Protein AF-A0A842LP01-F1 (afdb_monomer_lite)

Foldseek 3Di:
DFDWDAAPPPRDIDTPPAPQKDWDWDQDPPGIDIHTHHNVVSVVDDDD

pLDDT: mean 89.18, std 9.13, range [55.41, 95.5]

Radius of gyration: 11.42 Å; chains: 1; bounding box: 19×36×28 Å

Sequence (48 aa):
MKLKKKCRICGREFDKSEIGRLRILRKEKKGESVIWICAECSKRIKIH

Secondary structure (DSSP, 8-state):
---EEE-TTT--EEETT-TT-EEEEEEETTEEEEEEE-HHHHTT----

Structure (mmCIF, N/CA/C/O backbone):
data_AF-A0A842LP01-F1
#
_entry.id   AF-A0A842LP01-F1
#
loop_
_atom_site.group_PDB
_atom_site.id
_atom_site.type_symbol
_atom_site.label_atom_id
_atom_site.label_alt_id
_atom_site.label_comp_id
_atom_site.label_asym_id
_atom_site.label_entity_id
_atom_site.label_seq_id
_atom_site.pdbx_PDB_ins_code
_atom_site.Cartn_x
_atom_site.Cartn_y
_atom_site.Cartn_z
_atom_site.occupancy
_atom_site.B_iso_or_equiv
_atom_site.auth_seq_id
_atom_site.auth_comp_id
_atom_site.auth_asym_id
_atom_site.auth_atom_id
_atom_site.pdbx_PDB_model_num
ATOM 1 N N . MET A 1 1 ? 6.994 -17.406 1.814 1.00 55.41 1 MET A N 1
ATOM 2 C CA . MET A 1 1 ? 5.565 -17.131 1.526 1.00 55.41 1 MET A CA 1
ATOM 3 C C . MET A 1 1 ? 5.438 -15.704 1.001 1.00 55.41 1 MET A C 1
ATOM 5 O O . MET A 1 1 ? 5.881 -14.790 1.685 1.00 55.41 1 MET A O 1
ATOM 9 N N . LYS A 1 2 ? 4.913 -15.501 -0.215 1.00 71.06 2 LYS A N 1
ATOM 10 C CA . LYS A 1 2 ? 4.703 -14.159 -0.792 1.00 71.06 2 LYS A CA 1
ATOM 11 C C . LYS A 1 2 ? 3.443 -13.539 -0.183 1.00 71.06 2 LYS A C 1
ATOM 13 O O . LYS A 1 2 ? 2.343 -14.041 -0.402 1.00 71.06 2 LYS A O 1
ATOM 18 N N . LEU A 1 3 ? 3.598 -12.505 0.648 1.00 84.50 3 LEU A N 1
ATOM 19 C CA . LEU A 1 3 ? 2.472 -11.864 1.329 1.00 84.50 3 LEU A CA 1
ATOM 20 C C . LEU A 1 3 ? 1.851 -10.828 0.385 1.00 84.50 3 LEU A C 1
ATOM 22 O O . LEU A 1 3 ? 2.433 -9.766 0.176 1.00 84.50 3 LEU A O 1
ATOM 26 N N . LYS A 1 4 ? 0.679 -11.115 -0.183 1.00 92.75 4 LYS A N 1
ATOM 27 C CA . LYS A 1 4 ? -0.005 -10.183 -1.090 1.00 92.75 4 LYS A CA 1
ATOM 28 C C . LYS A 1 4 ? -0.744 -9.084 -0.320 1.00 92.75 4 LYS A C 1
ATOM 30 O O . LYS A 1 4 ? -1.223 -9.293 0.800 1.00 92.75 4 LYS A O 1
ATOM 35 N N . LYS A 1 5 ? -0.812 -7.887 -0.904 1.00 94.50 5 LYS A N 1
ATOM 36 C CA . LYS A 1 5 ? -1.590 -6.739 -0.420 1.00 94.50 5 LYS A CA 1
ATOM 37 C C . LYS A 1 5 ? -2.414 -6.153 -1.553 1.00 94.50 5 LYS A C 1
ATOM 39 O O . LYS A 1 5 ? -2.009 -6.189 -2.707 1.00 94.50 5 LYS A O 1
ATOM 44 N N . LYS A 1 6 ? -3.570 -5.595 -1.202 1.00 95.50 6 LYS A N 1
ATOM 45 C CA . LYS A 1 6 ? -4.479 -4.955 -2.150 1.00 95.50 6 LYS A CA 1
ATOM 46 C C . LYS A 1 6 ? -4.196 -3.460 -2.220 1.00 95.50 6 LYS A C 1
ATOM 48 O O . LYS A 1 6 ? -4.137 -2.794 -1.187 1.00 95.50 6 LYS A O 1
ATOM 53 N N . CYS A 1 7 ? -4.025 -2.937 -3.428 1.00 95.38 7 CYS A N 1
ATOM 54 C CA . CYS A 1 7 ? -3.856 -1.510 -3.661 1.00 95.38 7 CYS A CA 1
ATOM 55 C C . CYS A 1 7 ? -5.166 -0.780 -3.374 1.00 95.38 7 CYS A C 1
ATOM 57 O O . CYS A 1 7 ? -6.212 -1.149 -3.905 1.00 95.38 7 CYS A O 1
ATOM 59 N N . ARG A 1 8 ? -5.115 0.285 -2.573 1.00 94.50 8 ARG A N 1
ATOM 60 C CA . ARG A 1 8 ? -6.297 1.099 -2.267 1.00 94.50 8 ARG A CA 1
ATOM 61 C C . ARG A 1 8 ? -6.778 1.937 -3.456 1.00 94.50 8 ARG A C 1
ATOM 63 O O . ARG A 1 8 ? -7.946 2.295 -3.471 1.00 94.50 8 ARG A O 1
ATOM 70 N N . ILE A 1 9 ? -5.903 2.234 -4.421 1.00 93.62 9 ILE A N 1
ATOM 71 C CA . ILE A 1 9 ? -6.222 3.085 -5.580 1.00 93.62 9 ILE A CA 1
ATOM 72 C C . ILE A 1 9 ? -6.828 2.260 -6.719 1.00 93.62 9 ILE A C 1
ATOM 74 O O . ILE A 1 9 ? -7.950 2.521 -7.128 1.00 93.62 9 ILE A O 1
ATOM 78 N N . CYS A 1 10 ? -6.110 1.252 -7.221 1.00 94.94 10 CYS A N 1
ATOM 79 C CA . CYS A 1 10 ? -6.559 0.454 -8.370 1.00 94.94 10 CYS A CA 1
ATOM 80 C C . CYS A 1 10 ? -7.162 -0.908 -8.001 1.00 94.94 10 CYS A C 1
ATOM 82 O O . CYS A 1 10 ? -7.579 -1.649 -8.881 1.00 94.94 10 CYS A O 1
ATOM 84 N N . GLY A 1 11 ? -7.156 -1.297 -6.722 1.00 94.31 11 GLY A N 1
ATOM 85 C CA . GLY A 1 11 ? -7.701 -2.583 -6.281 1.00 94.31 11 GLY A CA 1
ATOM 86 C C . GLY A 1 11 ? -6.857 -3.812 -6.630 1.00 94.31 11 GLY A C 1
ATOM 87 O O . GLY A 1 11 ? -7.199 -4.897 -6.164 1.00 94.31 11 GLY A O 1
ATOM 88 N N . ARG A 1 12 ? -5.757 -3.671 -7.387 1.00 94.56 12 ARG A N 1
ATOM 89 C CA . ARG A 1 12 ? -4.888 -4.800 -7.757 1.00 94.56 12 ARG A CA 1
ATOM 90 C C . ARG A 1 12 ? -4.210 -5.412 -6.534 1.00 94.56 12 ARG A C 1
ATOM 92 O O . ARG A 1 12 ? -3.808 -4.689 -5.616 1.00 94.56 12 ARG A O 1
ATOM 99 N N . GLU A 1 13 ? -4.019 -6.723 -6.549 1.00 94.75 13 GLU A N 1
ATOM 100 C CA . GLU A 1 13 ? -3.148 -7.398 -5.592 1.00 94.75 13 GLU A CA 1
ATOM 101 C C . GLU A 1 13 ? -1.693 -7.319 -6.055 1.00 94.75 13 GLU A C 1
ATOM 103 O O . GLU A 1 13 ? -1.388 -7.515 -7.227 1.00 94.75 13 GLU A O 1
ATOM 108 N N . PHE A 1 14 ? -0.789 -7.017 -5.132 1.00 93.06 14 PHE A N 1
ATOM 109 C CA . PHE A 1 14 ? 0.642 -6.930 -5.391 1.00 93.06 14 PHE A CA 1
ATOM 110 C C . PHE A 1 14 ? 1.430 -7.513 -4.221 1.00 93.06 14 PHE A C 1
ATOM 112 O O . PHE A 1 14 ? 0.918 -7.658 -3.106 1.00 93.06 14 PHE A O 1
ATOM 119 N N . ASP A 1 15 ? 2.684 -7.873 -4.470 1.00 92.38 15 ASP A N 1
ATOM 120 C CA . ASP A 1 15 ? 3.534 -8.460 -3.442 1.00 92.38 15 ASP A CA 1
ATOM 121 C C . ASP A 1 15 ? 3.952 -7.403 -2.414 1.00 92.38 15 ASP A C 1
ATOM 123 O O . ASP A 1 15 ? 4.390 -6.305 -2.760 1.00 92.38 15 ASP A O 1
ATOM 127 N N . LYS A 1 16 ? 3.895 -7.728 -1.119 1.00 89.62 16 LYS A N 1
ATOM 128 C CA . LYS A 1 16 ? 4.423 -6.845 -0.065 1.00 89.62 16 LYS A CA 1
ATOM 129 C C . LYS A 1 16 ? 5.934 -6.615 -0.221 1.00 89.62 16 LYS A C 1
ATOM 131 O O . LYS A 1 16 ? 6.457 -5.673 0.367 1.00 89.62 16 LYS A O 1
ATOM 136 N N . SER A 1 17 ? 6.644 -7.425 -0.994 1.00 89.81 17 SER A N 1
ATOM 137 C CA . SER A 1 17 ? 8.063 -7.203 -1.300 1.00 89.81 17 SER A CA 1
ATOM 138 C C . SER A 1 17 ? 8.296 -6.399 -2.589 1.00 89.81 17 SER A C 1
ATOM 140 O O . SER A 1 17 ? 9.444 -6.169 -2.947 1.00 89.81 17 SER A O 1
ATOM 142 N N . GLU A 1 18 ? 7.241 -5.952 -3.281 1.00 89.56 18 GLU 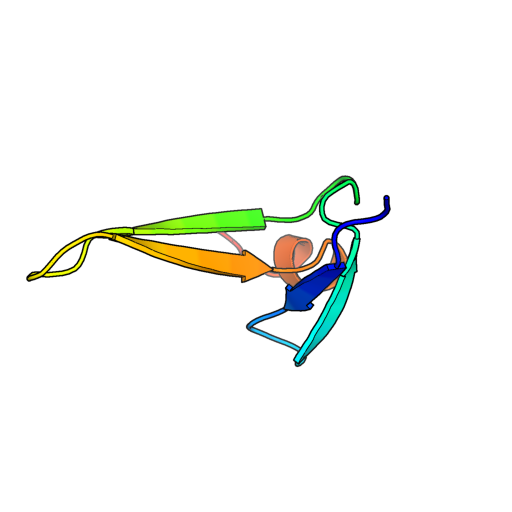A N 1
ATOM 143 C CA . GLU A 1 18 ? 7.348 -5.122 -4.489 1.00 89.56 18 GLU A CA 1
ATOM 144 C C . GLU A 1 18 ? 8.029 -3.775 -4.175 1.00 89.56 18 GLU A C 1
ATOM 146 O O . GLU A 1 18 ? 7.601 -3.044 -3.276 1.00 89.56 18 GLU A O 1
ATOM 151 N N . ILE A 1 19 ? 9.090 -3.442 -4.917 1.00 90.88 19 ILE A N 1
ATOM 152 C CA . ILE A 1 19 ? 9.829 -2.177 -4.783 1.00 90.88 19 ILE A CA 1
ATOM 153 C C . ILE A 1 19 ? 8.981 -1.027 -5.335 1.00 90.88 19 ILE A C 1
ATOM 155 O O . ILE A 1 19 ? 8.294 -1.168 -6.343 1.00 90.88 19 ILE A O 1
ATOM 159 N N . GLY A 1 20 ? 9.031 0.129 -4.673 1.00 90.62 20 GLY A N 1
ATOM 160 C CA . GLY A 1 20 ? 8.294 1.324 -5.090 1.00 90.62 20 GLY A CA 1
ATOM 161 C C . GLY A 1 20 ? 6.844 1.363 -4.611 1.00 90.62 20 GLY A C 1
ATOM 162 O O . GLY A 1 20 ? 6.146 2.338 -4.879 1.00 90.62 20 GLY A O 1
ATOM 163 N N . ARG A 1 21 ? 6.374 0.354 -3.868 1.00 92.44 21 ARG A N 1
ATOM 164 C CA . ARG A 1 21 ? 5.088 0.432 -3.166 1.00 92.44 21 ARG A CA 1
ATOM 165 C C . ARG A 1 21 ? 5.099 1.525 -2.101 1.00 92.44 21 ARG A C 1
ATOM 167 O O . ARG A 1 21 ? 6.134 1.815 -1.502 1.00 92.44 21 ARG A O 1
ATOM 174 N N . LEU A 1 22 ? 3.918 2.028 -1.766 1.00 92.69 22 LEU A N 1
ATOM 175 C CA . LEU A 1 22 ? 3.744 3.024 -0.716 1.00 92.69 22 LEU A CA 1
ATOM 176 C C . LEU A 1 22 ? 2.866 2.458 0.404 1.00 92.69 22 LEU A C 1
ATOM 178 O O . LEU A 1 22 ? 1.840 1.815 0.163 1.00 92.69 22 LEU A O 1
ATOM 182 N N . ARG A 1 23 ? 3.319 2.650 1.645 1.00 92.75 23 ARG A N 1
ATOM 183 C CA . ARG A 1 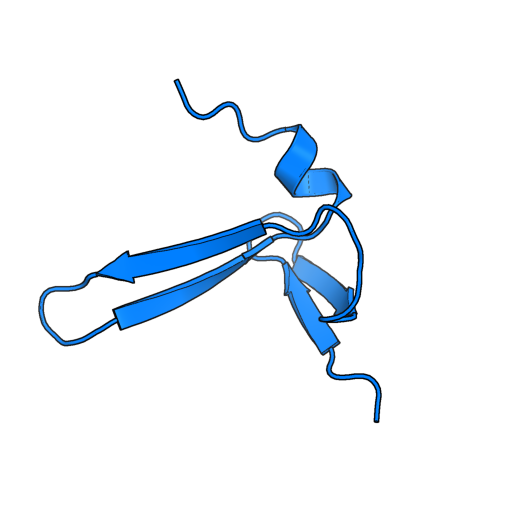23 ? 2.598 2.277 2.865 1.00 92.75 23 ARG A CA 1
ATOM 184 C C . ARG A 1 23 ? 2.306 3.557 3.632 1.00 92.75 23 ARG A C 1
ATOM 186 O O . ARG A 1 23 ? 3.225 4.142 4.191 1.00 92.75 23 ARG A O 1
ATOM 193 N N . ILE A 1 24 ? 1.041 3.959 3.671 1.00 91.06 24 ILE A N 1
ATOM 194 C CA . ILE A 1 24 ? 0.606 5.127 4.441 1.00 91.06 24 ILE A CA 1
ATOM 195 C C . ILE A 1 24 ? 0.046 4.627 5.766 1.00 91.06 24 ILE A C 1
ATOM 197 O O . ILE A 1 24 ? -0.896 3.834 5.785 1.00 91.06 24 ILE A O 1
ATOM 201 N N . LEU A 1 25 ? 0.641 5.076 6.866 1.00 92.25 25 LEU A N 1
ATOM 202 C CA . LEU A 1 25 ? 0.055 4.954 8.195 1.00 92.25 25 LEU A CA 1
ATOM 203 C C . LEU A 1 25 ? -0.884 6.137 8.398 1.00 92.25 25 LEU A C 1
ATOM 205 O O . LEU A 1 25 ? -0.468 7.290 8.312 1.00 92.25 25 LEU A O 1
ATOM 209 N N . ARG A 1 26 ? -2.160 5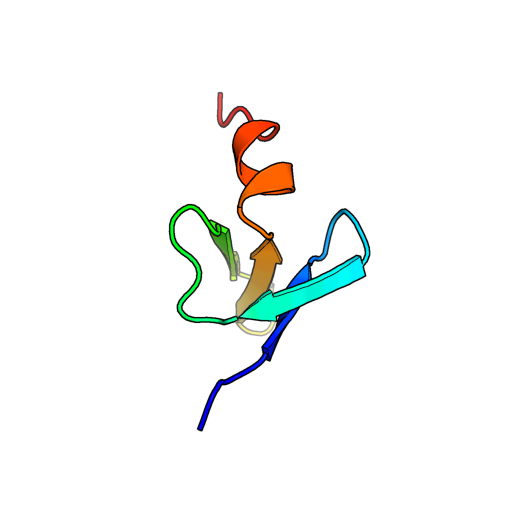.844 8.628 1.00 90.50 26 ARG A N 1
ATOM 210 C CA . ARG A 1 26 ? -3.174 6.840 8.934 1.00 90.50 26 ARG A CA 1
ATOM 211 C C . ARG A 1 26 ? -3.532 6.707 10.404 1.00 90.50 26 ARG A C 1
ATOM 213 O O . ARG A 1 26 ? -4.057 5.680 10.827 1.00 90.50 26 ARG A O 1
ATOM 220 N N . LYS A 1 27 ? -3.245 7.751 11.176 1.00 93.31 27 LYS A N 1
ATOM 221 C CA . LYS A 1 27 ? -3.685 7.838 12.567 1.00 93.31 27 LYS A CA 1
ATOM 222 C C . LYS A 1 27 ? -5.155 8.245 12.590 1.00 93.31 27 LYS A C 1
ATOM 224 O O . LYS A 1 27 ? -5.538 9.223 11.950 1.00 93.31 27 LYS A O 1
ATOM 229 N N . GLU A 1 28 ? -5.973 7.489 13.302 1.00 91.50 28 GLU A N 1
ATOM 230 C CA . GLU A 1 28 ? -7.402 7.739 13.465 1.00 91.50 28 GLU A CA 1
ATOM 231 C C . GLU A 1 28 ? -7.709 8.016 14.942 1.00 91.50 28 GLU A C 1
ATOM 233 O O . GLU A 1 28 ? -6.888 7.765 15.824 1.00 91.50 28 GLU A O 1
ATOM 238 N N . LYS A 1 29 ? -8.907 8.539 15.241 1.00 88.00 29 LYS A N 1
ATOM 239 C CA . LYS A 1 29 ? -9.327 8.805 16.633 1.00 88.00 29 LYS A CA 1
ATOM 240 C C . LYS A 1 29 ? -9.254 7.557 17.523 1.00 88.00 29 LYS A C 1
ATOM 242 O O . LYS A 1 29 ? -9.087 7.684 18.730 1.00 88.00 29 LYS A O 1
ATOM 247 N N . LYS A 1 30 ? -9.392 6.366 16.935 1.00 86.12 30 LYS A N 1
ATOM 248 C CA . LYS A 1 30 ? -9.376 5.078 17.631 1.00 86.12 30 LYS A CA 1
ATOM 249 C C . LYS A 1 30 ? -8.402 4.117 16.940 1.00 86.12 30 LYS A C 1
ATOM 251 O O . LYS A 1 30 ? -8.817 3.149 16.315 1.00 86.12 30 LYS A O 1
ATOM 256 N N . GLY A 1 31 ? -7.108 4.417 17.039 1.00 91.56 31 GLY A N 1
ATOM 257 C CA . GLY A 1 31 ? -6.023 3.551 16.567 1.00 91.56 31 GLY A CA 1
ATOM 258 C C . GLY A 1 31 ? -5.359 4.021 15.274 1.00 91.56 31 GLY A C 1
ATOM 259 O O . GLY A 1 31 ? -5.395 5.198 14.919 1.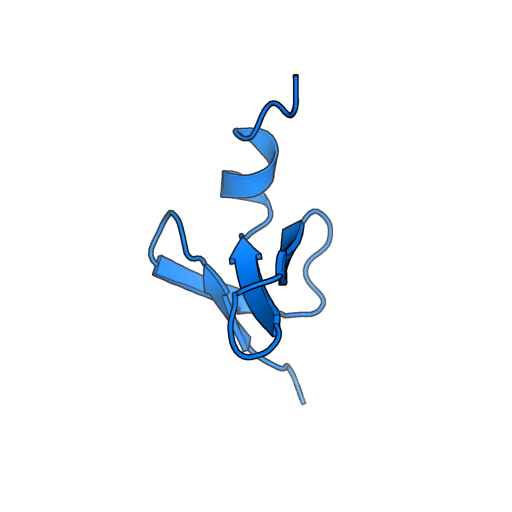00 91.56 31 GLY A O 1
ATOM 260 N N . GLU A 1 32 ? -4.711 3.087 14.586 1.00 92.69 32 GLU A N 1
ATOM 261 C CA . GLU A 1 32 ? -3.954 3.345 13.363 1.00 92.69 32 GLU A CA 1
ATOM 262 C C . GLU A 1 32 ? -4.388 2.366 12.275 1.00 92.69 32 GLU A C 1
ATOM 264 O O . GLU A 1 32 ? -4.465 1.156 12.503 1.00 92.69 32 GLU A O 1
ATOM 269 N N . SER A 1 33 ? -4.643 2.879 11.073 1.00 92.19 33 SER A N 1
ATOM 270 C CA . SER A 1 33 ? -4.906 2.066 9.890 1.00 92.19 33 SER A CA 1
ATOM 271 C C . SER A 1 33 ? -3.772 2.183 8.879 1.00 92.19 33 SER A C 1
ATOM 273 O O . SER A 1 33 ? -3.038 3.169 8.810 1.00 92.19 33 SER A O 1
ATOM 275 N N . VAL A 1 34 ? -3.588 1.123 8.091 1.00 92.50 34 VAL A N 1
ATOM 276 C CA . VAL A 1 34 ? -2.523 1.049 7.088 1.00 92.50 34 VAL A CA 1
ATOM 277 C C . VAL A 1 34 ? -3.136 0.974 5.701 1.00 92.50 34 VAL A C 1
ATOM 279 O O . VAL A 1 34 ? -3.853 0.026 5.378 1.00 92.50 34 VAL A O 1
ATOM 282 N N . ILE A 1 35 ? -2.790 1.939 4.855 1.00 93.00 35 ILE A N 1
ATOM 283 C CA . ILE A 1 35 ? -3.183 1.980 3.450 1.00 93.00 35 ILE A CA 1
ATOM 284 C C . ILE A 1 35 ? -2.015 1.487 2.599 1.00 93.00 35 ILE A C 1
ATOM 286 O O . ILE A 1 35 ? -0.891 1.984 2.695 1.00 93.00 35 ILE A O 1
ATOM 290 N N . TRP A 1 36 ? -2.300 0.499 1.755 1.00 94.44 36 TRP A N 1
ATOM 291 C CA . TRP A 1 36 ? -1.341 -0.103 0.836 1.00 94.44 36 TRP A CA 1
ATOM 292 C C . TRP A 1 36 ? -1.577 0.402 -0.581 1.00 94.44 36 TRP A C 1
ATOM 294 O O . TRP A 1 36 ? -2.704 0.387 -1.075 1.00 94.44 36 TRP A O 1
ATOM 304 N N . ILE A 1 37 ? -0.509 0.835 -1.243 1.00 94.25 37 ILE A N 1
ATOM 305 C CA . ILE A 1 37 ? -0.548 1.369 -2.603 1.00 94.25 37 ILE A CA 1
ATOM 306 C C . ILE A 1 37 ? 0.559 0.696 -3.409 1.00 94.25 37 ILE A C 1
ATOM 308 O O . ILE A 1 37 ? 1.702 0.625 -2.956 1.00 94.25 37 ILE A O 1
ATOM 3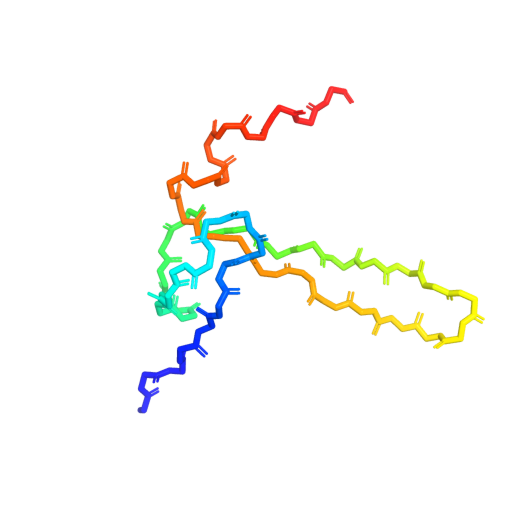12 N N . CYS A 1 38 ? 0.216 0.169 -4.581 1.00 95.06 38 CYS A N 1
ATOM 313 C CA . CYS A 1 38 ? 1.176 -0.508 -5.448 1.00 95.06 38 CYS A CA 1
ATOM 314 C C . CYS A 1 38 ? 2.178 0.466 -6.080 1.00 95.06 38 CYS A C 1
ATOM 316 O O . CYS A 1 38 ? 1.953 1.678 -6.086 1.00 95.06 38 CYS A O 1
ATOM 318 N N . ALA A 1 39 ? 3.250 -0.074 -6.664 1.00 94.00 39 ALA A N 1
ATOM 319 C CA . ALA A 1 39 ? 4.314 0.721 -7.275 1.00 94.00 39 ALA A CA 1
ATOM 320 C C . ALA A 1 39 ? 3.867 1.598 -8.459 1.00 94.00 39 ALA A C 1
ATOM 322 O O . ALA A 1 39 ? 4.462 2.636 -8.731 1.00 94.00 39 ALA A O 1
ATOM 323 N N . GLU A 1 40 ? 2.823 1.203 -9.186 1.00 93.12 40 GLU A N 1
ATOM 324 C CA . GLU A 1 40 ? 2.303 2.006 -10.300 1.00 93.12 40 GLU A CA 1
ATOM 325 C C . GLU A 1 40 ? 1.496 3.207 -9.810 1.00 93.12 40 GLU A C 1
ATOM 327 O O . GLU A 1 40 ? 1.637 4.319 -10.319 1.00 93.12 40 GLU A O 1
ATOM 332 N N . CYS A 1 41 ? 0.648 2.992 -8.803 1.00 93.69 41 CYS A N 1
ATOM 333 C CA . CYS A 1 41 ? -0.186 4.051 -8.255 1.00 93.69 41 CYS A CA 1
ATOM 334 C C . CYS A 1 41 ? 0.613 4.997 -7.356 1.00 93.69 41 CYS A C 1
ATOM 336 O O . CYS A 1 41 ? 0.307 6.184 -7.332 1.00 93.69 41 CYS A O 1
ATOM 338 N N . SER A 1 42 ? 1.642 4.509 -6.657 1.00 92.62 42 SER A N 1
ATOM 339 C CA . SER A 1 42 ? 2.503 5.343 -5.810 1.00 92.62 42 SER A CA 1
ATOM 340 C C . SER A 1 42 ? 3.222 6.431 -6.606 1.00 92.62 42 SER A C 1
ATOM 342 O O . SER A 1 42 ? 3.285 7.564 -6.146 1.00 92.62 42 SER A O 1
ATOM 344 N N . LYS A 1 43 ? 3.669 6.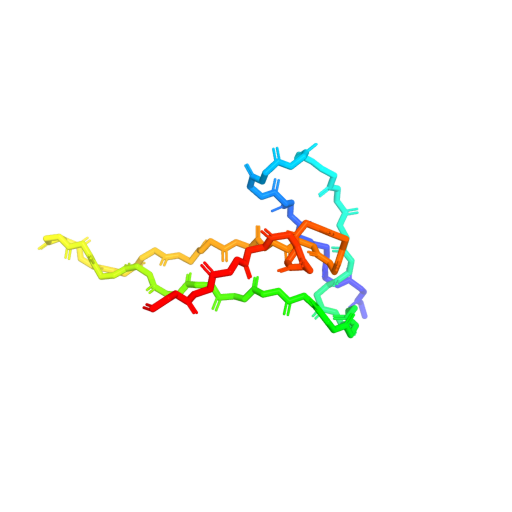134 -7.833 1.00 90.19 43 LYS A N 1
ATOM 345 C CA . LYS A 1 43 ? 4.312 7.103 -8.740 1.00 90.19 43 LYS A CA 1
ATOM 346 C C . LYS A 1 43 ? 3.415 8.284 -9.118 1.00 90.19 43 LYS A C 1
ATOM 348 O O . LYS A 1 43 ? 3.916 9.326 -9.522 1.00 90.19 43 LYS A O 1
ATOM 353 N N . ARG A 1 44 ? 2.092 8.118 -9.025 1.00 87.62 44 ARG A N 1
ATOM 354 C CA . ARG A 1 44 ? 1.113 9.172 -9.333 1.00 87.62 44 ARG A CA 1
ATOM 355 C C . ARG A 1 44 ? 0.808 10.059 -8.127 1.00 87.62 44 ARG A C 1
ATOM 357 O O . ARG A 1 44 ? 0.195 11.108 -8.293 1.00 87.62 44 ARG A O 1
ATOM 364 N N . ILE A 1 45 ? 1.213 9.646 -6.927 1.00 84.38 45 ILE A N 1
ATOM 365 C CA . ILE A 1 45 ? 0.996 10.410 -5.701 1.00 84.38 45 ILE A CA 1
ATOM 366 C C . ILE A 1 45 ? 2.113 11.440 -5.592 1.00 84.38 45 ILE A C 1
ATOM 368 O O . ILE A 1 45 ? 3.261 11.098 -5.320 1.00 84.38 45 ILE A O 1
ATOM 372 N N . LYS A 1 46 ? 1.764 12.709 -5.791 1.00 76.00 46 LYS A N 1
ATOM 373 C CA . LYS A 1 46 ? 2.626 13.833 -5.430 1.00 76.00 46 LYS A CA 1
ATOM 374 C C . LYS A 1 46 ? 2.283 14.231 -3.999 1.00 76.00 46 LYS A C 1
ATOM 376 O O . LYS A 1 46 ? 1.165 14.664 -3.740 1.00 76.00 46 LYS A O 1
ATOM 381 N N . ILE A 1 47 ? 3.214 14.017 -3.074 1.00 65.44 47 ILE A N 1
ATOM 382 C CA . ILE A 1 47 ? 3.135 14.604 -1.734 1.00 65.44 47 ILE A CA 1
ATOM 383 C C . ILE A 1 47 ? 3.707 16.009 -1.900 1.00 65.44 47 ILE A C 1
ATOM 385 O O . ILE A 1 47 ? 4.858 16.138 -2.316 1.00 65.44 47 ILE A O 1
ATOM 389 N N . HIS A 1 48 ? 2.863 17.018 -1.712 1.00 55.53 48 HIS A N 1
ATOM 390 C CA . HIS A 1 48 ? 3.216 18.423 -1.878 1.00 55.53 48 HIS A CA 1
ATOM 391 C C . HIS A 1 48 ? 3.525 19.069 -0.530 1.00 55.53 48 HIS A C 1
ATOM 393 O O . HIS A 1 48 ? 2.957 18.589 0.479 1.00 55.53 48 HIS A O 1
#